Protein AF-A0ABC9TY49-F1 (afdb_monomer_lite)

Radius of gyration: 17.92 Å; chains: 1; bounding box: 38×23×44 Å

InterPro domains:
  IPR001387 Cro/C1-type, helix-turn-helix domain [PF01381] (5-41)
  IPR001387 Cro/C1-type, helix-turn-helix domain [PS50943] (8-41)
  IPR001387 Cro/C1-type,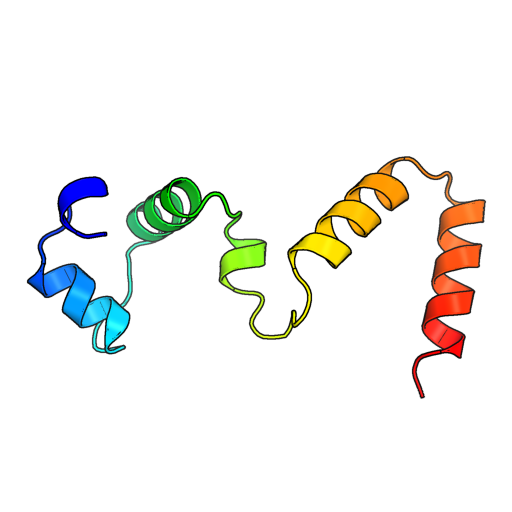 helix-turn-helix domain [cd00093] (5-41)
  IPR010982 Lambda repressor-like, DNA-binding domain superfamily [G3DSA:1.10.260.40] (1-78)
  IPR010982 Lambda repressor-like, DNA-binding domain superfamily [SSF47413] (4-46)

Structure (mmCIF, N/CA/C/O backbone):
data_AF-A0ABC9TY49-F1
#
_entry.id   AF-A0ABC9TY49-F1
#
loop_
_atom_site.group_PDB
_atom_site.id
_atom_site.type_symbol
_atom_site.label_atom_id
_atom_site.label_alt_id
_atom_site.label_comp_id
_atom_site.label_asym_id
_atom_site.label_entity_id
_atom_site.label_seq_id
_atom_site.pdbx_PDB_ins_code
_atom_site.Cartn_x
_atom_site.Cartn_y
_atom_site.Cartn_z
_atom_site.occupancy
_atom_site.B_iso_or_equiv
_atom_site.auth_seq_id
_atom_site.auth_comp_id
_atom_site.auth_asym_id
_atom_site.auth_atom_id
_atom_site.pdbx_PDB_model_num
ATOM 1 N N . MET A 1 1 ? 6.289 -8.972 -17.716 1.00 60.84 1 MET A N 1
ATOM 2 C CA . MET A 1 1 ? 6.794 -7.745 -17.063 1.00 60.84 1 MET A CA 1
ATOM 3 C C . MET A 1 1 ? 7.760 -6.978 -17.957 1.00 60.84 1 MET A C 1
ATOM 5 O O . MET A 1 1 ? 7.372 -5.916 -18.405 1.00 60.84 1 MET A O 1
ATOM 9 N N . SER A 1 2 ? 8.951 -7.498 -18.288 1.00 62.25 2 SER A N 1
ATOM 10 C CA . SER A 1 2 ? 10.020 -6.754 -19.002 1.00 62.25 2 SER A CA 1
ATOM 11 C C . SER A 1 2 ? 9.572 -5.912 -20.204 1.00 62.25 2 SER A C 1
ATOM 13 O O . SER A 1 2 ? 9.784 -4.702 -20.207 1.00 62.25 2 SER A O 1
ATOM 15 N N . LEU A 1 3 ? 8.887 -6.514 -21.179 1.00 62.53 3 LEU A N 1
ATOM 16 C CA . LEU A 1 3 ? 8.430 -5.810 -22.385 1.00 62.53 3 LEU A CA 1
ATOM 17 C C . LEU A 1 3 ? 7.356 -4.745 -22.107 1.00 62.53 3 LEU A C 1
ATOM 19 O O . LEU A 1 3 ? 7.325 -3.728 -22.792 1.00 62.53 3 LEU A O 1
ATOM 23 N N . SER A 1 4 ? 6.513 -4.951 -21.094 1.00 71.38 4 SER A N 1
ATOM 24 C CA . SER A 1 4 ? 5.402 -4.051 -20.761 1.00 71.38 4 SER A CA 1
ATOM 25 C C . SER A 1 4 ? 5.852 -2.781 -20.032 1.00 71.38 4 SER A C 1
ATOM 27 O O . SER A 1 4 ? 5.190 -1.760 -20.148 1.00 71.38 4 SER A O 1
ATOM 29 N N . ILE A 1 5 ? 6.982 -2.830 -19.314 1.00 74.69 5 ILE A N 1
ATOM 30 C CA . ILE A 1 5 ? 7.546 -1.680 -18.577 1.00 74.69 5 ILE A CA 1
ATOM 31 C C . ILE A 1 5 ? 8.828 -1.123 -19.219 1.00 74.69 5 ILE A C 1
ATOM 33 O O . ILE A 1 5 ? 9.575 -0.376 -18.588 1.00 74.69 5 ILE A O 1
ATOM 37 N N . GLY A 1 6 ? 9.116 -1.505 -20.470 1.00 80.31 6 GLY A N 1
ATOM 38 C CA . GLY A 1 6 ? 10.266 -0.999 -21.229 1.00 80.31 6 GLY A CA 1
ATOM 39 C C . GLY A 1 6 ? 11.632 -1.376 -20.643 1.00 80.31 6 GLY A C 1
ATOM 40 O O . GLY A 1 6 ? 12.634 -0.738 -20.959 1.00 80.31 6 GLY A O 1
ATOM 41 N N . GLN A 1 7 ? 11.687 -2.397 -19.785 1.00 84.44 7 GLN A N 1
ATOM 42 C CA . GLN A 1 7 ? 12.915 -2.862 -19.146 1.00 84.44 7 GLN A CA 1
ATOM 43 C C . GLN A 1 7 ? 13.444 -4.124 -19.826 1.00 84.44 7 GLN A C 1
ATOM 45 O O . GLN A 1 7 ? 12.687 -4.968 -20.302 1.00 84.44 7 GLN A O 1
ATOM 50 N N . SER A 1 8 ? 14.767 -4.299 -19.847 1.00 88.31 8 SER A N 1
ATOM 51 C CA . SER A 1 8 ? 15.353 -5.507 -20.433 1.00 88.31 8 SER A CA 1
ATOM 52 C C . SER A 1 8 ? 14.964 -6.764 -19.641 1.00 88.31 8 SER A C 1
ATOM 54 O O . SER A 1 8 ? 14.798 -6.730 -18.419 1.00 88.31 8 SER A O 1
ATOM 56 N N . ALA A 1 9 ? 14.855 -7.908 -20.324 1.00 86.88 9 ALA A N 1
ATOM 57 C CA . ALA A 1 9 ? 14.570 -9.185 -19.666 1.00 86.88 9 ALA A CA 1
ATOM 58 C C . ALA A 1 9 ? 15.631 -9.546 -18.611 1.00 86.88 9 ALA A C 1
ATOM 60 O O . ALA A 1 9 ? 15.289 -10.040 -17.542 1.00 86.88 9 ALA A O 1
ATOM 61 N N . GLY A 1 10 ? 16.906 -9.241 -18.882 1.00 90.38 10 GLY A N 1
ATOM 62 C CA . GLY A 1 10 ? 17.997 -9.454 -17.931 1.00 90.38 10 GLY A CA 1
ATOM 63 C C . GLY A 1 10 ? 17.867 -8.598 -16.670 1.00 90.38 10 GLY A C 1
ATOM 64 O O . GLY A 1 10 ? 18.123 -9.090 -15.574 1.00 90.38 10 GLY A O 1
ATOM 65 N N . TYR A 1 11 ? 17.415 -7.349 -16.810 1.00 88.75 11 TYR A N 1
ATOM 66 C CA . TYR A 1 11 ? 17.168 -6.466 -15.674 1.00 88.75 11 TYR A CA 1
ATOM 67 C C . TYR A 1 11 ? 16.024 -6.978 -14.791 1.00 88.75 11 TYR A C 1
ATOM 69 O O . TYR A 1 11 ? 16.208 -7.112 -13.585 1.00 88.75 11 TYR A O 1
ATOM 77 N N . ILE A 1 12 ? 14.881 -7.351 -15.380 1.00 88.62 12 ILE A N 1
ATOM 78 C CA . ILE A 1 12 ? 13.761 -7.927 -14.616 1.00 88.62 12 ILE A CA 1
ATOM 79 C C . ILE A 1 12 ? 14.160 -9.225 -13.926 1.00 88.62 12 ILE A C 1
ATOM 81 O O . ILE A 1 12 ? 13.911 -9.377 -12.736 1.00 88.62 12 ILE A O 1
ATOM 85 N N . ASN A 1 13 ? 14.870 -10.108 -14.627 1.00 89.81 13 ASN A N 1
ATOM 86 C CA . ASN A 1 13 ? 15.385 -11.343 -14.046 1.00 89.81 13 ASN A CA 1
ATOM 87 C C . ASN A 1 13 ? 16.311 -11.075 -12.842 1.00 89.81 13 ASN A C 1
ATOM 89 O O . ASN A 1 13 ? 16.279 -11.805 -11.851 1.00 89.81 13 ASN A O 1
ATOM 93 N N . ALA A 1 14 ? 17.129 -10.017 -12.895 1.00 92.00 14 ALA A N 1
ATOM 94 C CA . ALA A 1 14 ? 17.964 -9.614 -11.767 1.00 92.00 14 ALA A CA 1
ATOM 95 C C . ALA A 1 14 ? 17.131 -9.121 -10.573 1.00 92.00 14 ALA A C 1
ATOM 97 O O . ALA A 1 14 ? 17.466 -9.466 -9.440 1.00 92.00 14 ALA A O 1
ATOM 98 N N . LEU A 1 15 ? 16.049 -8.371 -10.810 1.00 90.12 15 LEU A N 1
ATOM 99 C CA . LEU A 1 15 ? 15.123 -7.945 -9.754 1.00 90.12 15 LEU A CA 1
ATOM 100 C C . LEU A 1 15 ? 14.398 -9.142 -9.121 1.00 90.12 15 LEU A C 1
ATOM 102 O O . LEU A 1 15 ? 14.449 -9.313 -7.905 1.00 90.12 15 LEU A O 1
ATOM 106 N N . GLU A 1 16 ? 13.796 -10.010 -9.938 1.00 86.81 16 GLU A N 1
ATOM 107 C CA . GLU A 1 16 ? 13.054 -11.199 -9.488 1.00 86.81 16 GLU A CA 1
ATOM 108 C C . GLU A 1 16 ? 13.931 -12.150 -8.660 1.00 86.81 16 GLU A C 1
ATOM 110 O O . GLU A 1 16 ? 13.482 -12.724 -7.670 1.00 86.81 16 GLU A O 1
ATOM 115 N N . ASN A 1 17 ? 15.214 -12.275 -9.017 1.00 92.06 17 ASN A N 1
ATOM 116 C CA . ASN A 1 17 ? 16.173 -13.118 -8.302 1.00 92.06 17 ASN A CA 1
ATOM 117 C C . ASN A 1 17 ? 16.938 -12.390 -7.189 1.00 92.06 17 ASN A C 1
ATOM 119 O O . ASN A 1 17 ? 17.936 -12.922 -6.699 1.00 92.06 17 ASN A O 1
ATOM 123 N N . LYS A 1 18 ? 16.508 -11.185 -6.788 1.00 89.06 18 LYS A N 1
ATOM 124 C CA . LYS A 1 18 ? 17.134 -10.393 -5.709 1.00 89.06 18 LYS A CA 1
ATOM 125 C C . LYS A 1 18 ? 18.620 -10.084 -5.955 1.00 89.06 18 LYS A C 1
ATOM 127 O O . LYS A 1 18 ? 19.388 -9.870 -5.021 1.00 89.06 18 LYS A O 1
ATOM 132 N N . LYS A 1 19 ? 19.038 -10.068 -7.223 1.00 93.56 19 LYS A N 1
ATOM 133 C CA . LYS A 1 19 ? 20.400 -9.738 -7.683 1.00 93.56 19 LYS A CA 1
ATOM 134 C C . LYS A 1 19 ? 20.538 -8.273 -8.107 1.00 93.56 19 LYS A C 1
ATOM 136 O O . LYS A 1 19 ? 21.592 -7.875 -8.594 1.00 93.56 19 LYS A O 1
ATOM 141 N N . GLY A 1 20 ? 19.488 -7.476 -7.930 1.00 88.12 20 GLY A N 1
ATOM 142 C CA . GLY A 1 20 ? 19.466 -6.041 -8.181 1.00 88.12 20 GLY A CA 1
ATOM 143 C C . GLY A 1 20 ? 18.316 -5.369 -7.436 1.00 88.12 20 GLY A C 1
ATOM 144 O O . GLY A 1 20 ? 17.401 -6.040 -6.963 1.00 88.12 20 GLY A O 1
ATOM 145 N N . MET A 1 21 ? 18.370 -4.042 -7.342 1.00 88.75 21 MET A N 1
ATOM 146 C CA . MET A 1 21 ? 17.290 -3.206 -6.813 1.00 88.75 21 MET A CA 1
ATOM 147 C C . MET A 1 21 ? 16.786 -2.263 -7.907 1.00 88.75 21 MET A C 1
ATOM 149 O O . MET A 1 21 ? 17.601 -1.760 -8.692 1.00 88.75 21 MET A O 1
ATOM 153 N N . PRO A 1 22 ? 15.470 -1.999 -7.976 1.00 90.44 22 PRO A N 1
ATOM 154 C CA . PRO A 1 22 ? 14.957 -0.998 -8.889 1.00 90.44 22 PRO A CA 1
ATOM 155 C C . PRO A 1 22 ? 15.374 0.405 -8.439 1.00 90.44 22 PRO A C 1
ATOM 157 O O . PRO A 1 22 ? 15.555 0.664 -7.249 1.00 90.44 22 PRO A O 1
ATOM 160 N N . SER A 1 23 ? 15.503 1.340 -9.385 1.00 91.25 23 SER A N 1
ATOM 161 C CA . SER A 1 23 ? 15.488 2.758 -9.013 1.00 91.25 23 SER A CA 1
ATOM 162 C C . SER A 1 23 ? 14.089 3.132 -8.516 1.00 91.25 23 SER A C 1
ATOM 164 O O . SER A 1 23 ? 13.113 2.455 -8.842 1.00 91.25 23 SER A O 1
ATOM 166 N N . LEU A 1 24 ? 13.960 4.236 -7.776 1.00 92.31 24 LEU A N 1
ATOM 167 C CA . LEU A 1 24 ? 12.653 4.684 -7.283 1.00 92.31 24 LEU A CA 1
ATOM 168 C C . LEU A 1 24 ? 11.651 4.935 -8.428 1.00 92.31 24 LEU A C 1
ATOM 170 O O . LEU A 1 24 ? 10.477 4.603 -8.315 1.00 92.31 24 LEU A O 1
ATOM 174 N N . THR A 1 25 ? 12.127 5.446 -9.565 1.00 91.75 25 THR A N 1
ATOM 175 C CA . THR A 1 25 ? 11.310 5.622 -10.773 1.00 91.75 25 THR A CA 1
ATOM 176 C C . THR A 1 25 ? 10.803 4.289 -11.318 1.00 91.75 25 THR A C 1
ATOM 178 O O . THR A 1 25 ? 9.625 4.159 -11.633 1.00 91.75 25 THR A O 1
ATOM 181 N N . VAL A 1 26 ? 11.677 3.281 -11.411 1.00 90.19 26 VAL A N 1
ATOM 182 C CA . VAL A 1 26 ? 11.286 1.950 -11.895 1.00 90.19 26 VAL A CA 1
ATOM 183 C C . VAL A 1 26 ? 10.330 1.272 -10.917 1.00 90.19 26 VAL A C 1
ATOM 185 O O . VAL A 1 26 ? 9.393 0.616 -11.356 1.00 90.19 26 VAL A O 1
ATOM 188 N N . LEU A 1 27 ? 10.518 1.467 -9.610 1.00 91.75 27 LEU A N 1
ATOM 189 C CA . LEU A 1 27 ? 9.586 0.979 -8.598 1.00 91.75 27 LEU A CA 1
ATOM 190 C C . LEU A 1 27 ? 8.173 1.534 -8.821 1.00 91.75 27 LEU A C 1
ATOM 192 O O . LEU A 1 27 ? 7.227 0.755 -8.811 1.00 91.75 27 LEU A O 1
ATOM 196 N N . PHE A 1 28 ? 8.018 2.841 -9.059 1.00 91.81 28 PHE A N 1
ATOM 197 C CA . PHE A 1 28 ? 6.695 3.417 -9.320 1.00 91.81 28 PHE A CA 1
ATOM 198 C C . PHE A 1 28 ? 6.048 2.853 -10.588 1.00 91.81 28 PHE A C 1
ATOM 200 O O . PHE A 1 28 ? 4.863 2.540 -10.557 1.00 91.81 28 PHE A O 1
ATOM 207 N N . TYR A 1 29 ? 6.819 2.624 -11.655 1.00 91.31 29 TYR A N 1
ATOM 208 C CA . TYR A 1 29 ? 6.293 1.953 -12.849 1.00 91.31 29 TYR A CA 1
ATOM 209 C C . TYR A 1 29 ? 5.880 0.501 -12.593 1.00 91.31 29 TYR A C 1
ATOM 211 O O . TYR A 1 29 ? 4.897 0.033 -13.158 1.00 91.31 29 TYR A O 1
ATOM 219 N N . ILE A 1 30 ? 6.616 -0.225 -11.748 1.00 89.50 30 ILE A N 1
ATOM 220 C CA . ILE A 1 30 ? 6.230 -1.578 -11.329 1.00 89.50 30 ILE A CA 1
ATOM 221 C C . ILE A 1 30 ? 4.915 -1.532 -10.540 1.00 89.50 30 ILE A C 1
ATOM 223 O O . ILE A 1 30 ? 4.034 -2.342 -10.805 1.00 89.50 30 ILE A O 1
ATOM 227 N N . CYS A 1 31 ? 4.777 -0.583 -9.611 1.00 90.38 31 CYS A N 1
ATOM 228 C CA . CYS A 1 31 ? 3.564 -0.394 -8.815 1.00 90.38 31 CYS A CA 1
ATOM 229 C C . CYS A 1 31 ? 2.349 -0.097 -9.712 1.00 90.38 31 CYS A C 1
ATOM 231 O O . CYS A 1 31 ? 1.337 -0.780 -9.609 1.00 90.38 31 CYS A O 1
ATOM 233 N N . GLU A 1 32 ? 2.486 0.836 -10.660 1.00 89.31 32 GLU A N 1
ATOM 234 C CA . GLU A 1 32 ? 1.442 1.168 -11.642 1.00 89.31 32 GLU A CA 1
ATOM 235 C C . GLU A 1 32 ? 1.065 -0.039 -12.514 1.00 89.31 32 GLU A C 1
ATOM 237 O O . GLU A 1 32 ? -0.112 -0.312 -12.726 1.00 89.31 32 GLU A O 1
ATOM 242 N N . TYR A 1 33 ? 2.052 -0.812 -12.979 1.00 87.69 33 TYR A N 1
ATOM 243 C CA . TYR A 1 33 ? 1.804 -2.015 -13.778 1.00 87.69 33 TYR A CA 1
ATOM 244 C C . TYR A 1 33 ? 1.036 -3.102 -13.009 1.00 87.69 33 TYR A C 1
ATOM 246 O O . TYR A 1 33 ? 0.268 -3.854 -13.608 1.00 87.69 33 TYR A O 1
ATOM 254 N N . LEU A 1 34 ? 1.278 -3.220 -11.703 1.00 85.62 34 LEU A N 1
ATOM 255 C CA . LEU A 1 34 ? 0.621 -4.192 -10.827 1.00 85.62 34 LEU A CA 1
ATOM 256 C C . LEU A 1 34 ? -0.709 -3.683 -10.253 1.00 85.62 34 LEU A C 1
ATOM 258 O O . LEU A 1 34 ? -1.372 -4.451 -9.562 1.00 85.62 34 LEU A O 1
ATOM 262 N N . ASP A 1 35 ? -1.083 -2.433 -10.541 1.00 83.94 35 ASP A N 1
ATOM 263 C CA . ASP A 1 35 ? -2.237 -1.735 -9.962 1.00 83.94 35 ASP A CA 1
ATOM 264 C C . ASP A 1 35 ? -2.213 -1.717 -8.422 1.00 83.94 35 ASP A C 1
ATOM 266 O O . ASP A 1 35 ? -3.201 -1.987 -7.745 1.00 83.94 35 ASP A O 1
ATOM 270 N N . VAL A 1 36 ? -1.034 -1.428 -7.859 1.00 86.12 36 VAL A N 1
ATOM 271 C CA . VAL A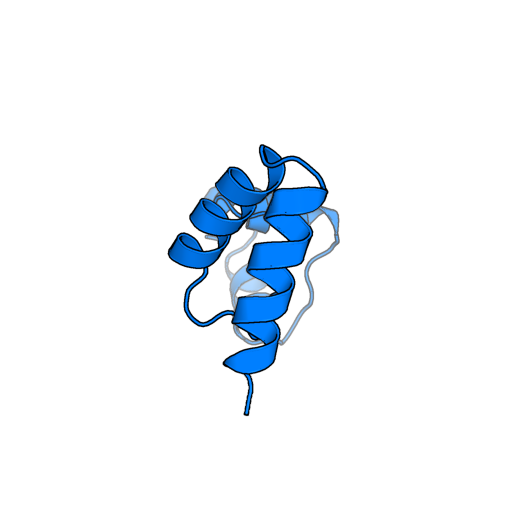 1 36 ? -0.818 -1.286 -6.412 1.00 86.12 36 VAL A CA 1
ATOM 272 C C . VAL A 1 36 ? -0.112 0.026 -6.102 1.00 86.12 36 VAL A C 1
ATOM 274 O O . VAL A 1 36 ? 0.650 0.568 -6.903 1.00 86.12 36 VAL A O 1
ATOM 277 N N . THR A 1 37 ? -0.302 0.539 -4.896 1.00 89.06 37 THR A N 1
ATOM 278 C CA . THR A 1 37 ? 0.511 1.622 -4.349 1.00 89.06 37 THR A CA 1
ATOM 279 C C . THR A 1 37 ? 1.864 1.094 -3.854 1.00 89.06 37 THR A C 1
ATOM 281 O O . THR A 1 37 ? 1.997 -0.080 -3.499 1.00 89.06 37 THR A O 1
ATOM 284 N N . PRO A 1 38 ? 2.887 1.958 -3.721 1.00 91.12 38 PRO A N 1
ATOM 285 C CA . PRO A 1 38 ? 4.158 1.572 -3.107 1.00 91.12 38 PRO A CA 1
ATOM 286 C C . PRO A 1 38 ? 4.005 1.022 -1.686 1.00 91.12 38 PRO A C 1
ATOM 288 O O . PRO A 1 38 ? 4.782 0.169 -1.278 1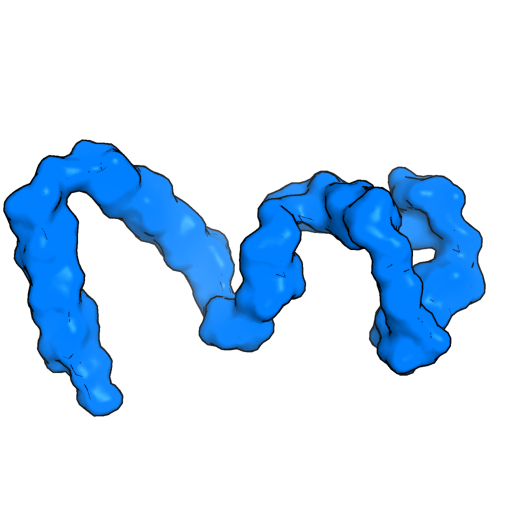.00 91.12 38 PRO A O 1
ATOM 291 N N . SER A 1 39 ? 3.015 1.509 -0.928 1.00 89.12 39 SER A N 1
ATOM 292 C CA . SER A 1 39 ? 2.759 1.017 0.428 1.00 89.12 39 SER A CA 1
ATOM 293 C C . SER A 1 39 ? 2.329 -0.446 0.407 1.00 89.12 39 SER A C 1
ATOM 295 O O . SER A 1 39 ? 2.852 -1.230 1.186 1.00 89.12 39 SER A O 1
ATOM 297 N N . GLU A 1 40 ? 1.416 -0.809 -0.494 1.00 86.06 40 GLU A N 1
ATOM 298 C CA . GLU A 1 40 ? 0.946 -2.190 -0.660 1.00 86.06 40 GLU A CA 1
ATOM 299 C C . GLU A 1 40 ? 2.036 -3.090 -1.240 1.00 86.06 40 GLU A C 1
ATOM 301 O O . GLU A 1 40 ? 2.185 -4.228 -0.811 1.00 86.06 40 GLU A O 1
ATOM 306 N N . PHE A 1 41 ? 2.855 -2.571 -2.163 1.00 87.62 41 PHE A N 1
ATOM 307 C CA . PHE A 1 41 ? 3.982 -3.315 -2.729 1.00 87.62 41 PHE A CA 1
ATOM 308 C C . PHE A 1 41 ? 4.973 -3.799 -1.655 1.00 87.62 41 PHE A C 1
ATOM 310 O O . PHE A 1 41 ? 5.552 -4.875 -1.790 1.00 87.62 41 PHE A O 1
ATOM 317 N N . PHE A 1 42 ? 5.174 -3.016 -0.590 1.00 88.31 42 PHE A N 1
ATOM 318 C CA . PHE A 1 42 ? 6.060 -3.369 0.524 1.00 88.31 42 PHE A CA 1
ATOM 319 C C . PHE A 1 42 ? 5.345 -4.024 1.714 1.00 88.31 42 PHE A C 1
ATOM 321 O O . PHE A 1 42 ? 5.989 -4.307 2.726 1.00 88.31 42 PHE A O 1
ATOM 328 N N . ASP A 1 43 ? 4.039 -4.271 1.623 1.00 87.50 43 ASP A N 1
ATOM 329 C CA . ASP A 1 43 ? 3.254 -4.839 2.716 1.00 87.50 43 ASP A CA 1
ATOM 330 C C . ASP A 1 43 ? 3.367 -6.374 2.760 1.00 87.50 43 ASP A C 1
ATOM 332 O O . ASP A 1 43 ? 2.426 -7.114 2.478 1.00 87.50 43 ASP A O 1
ATOM 336 N N . GLU A 1 44 ? 4.551 -6.875 3.128 1.00 81.44 44 GLU A N 1
ATOM 337 C CA . GLU A 1 44 ? 4.826 -8.320 3.228 1.00 81.44 44 GLU A CA 1
ATOM 338 C C . GLU A 1 44 ? 3.975 -9.031 4.304 1.00 81.44 44 GLU A C 1
ATOM 340 O O . GLU A 1 44 ? 3.869 -10.258 4.307 1.00 81.44 44 GLU A O 1
ATOM 345 N N . GLY A 1 45 ? 3.386 -8.276 5.240 1.00 82.69 45 GLY A N 1
ATOM 346 C CA . GLY A 1 45 ? 2.599 -8.802 6.359 1.00 82.69 45 GLY A CA 1
ATOM 347 C C . GLY A 1 45 ? 1.111 -8.985 6.059 1.00 82.69 45 GLY A C 1
ATOM 348 O O . GLY A 1 45 ? 0.374 -9.490 6.911 1.00 82.69 45 GLY A O 1
ATOM 349 N N . ASN A 1 46 ? 0.654 -8.576 4.879 1.00 82.69 46 ASN A N 1
ATOM 350 C CA . ASN A 1 46 ? -0.757 -8.532 4.540 1.00 82.69 46 ASN A CA 1
ATOM 351 C C . ASN A 1 4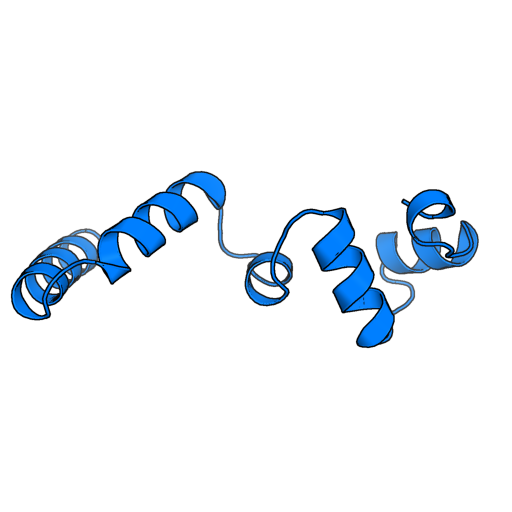6 ? -1.206 -9.782 3.780 1.00 82.69 46 ASN A C 1
ATOM 353 O O . ASN A 1 46 ? -1.050 -9.904 2.568 1.00 82.69 46 ASN A O 1
ATOM 357 N N . GLY A 1 47 ? -1.790 -10.728 4.518 1.00 82.62 47 GLY A N 1
ATOM 358 C CA . GLY A 1 47 ? -2.321 -11.971 3.952 1.00 82.62 47 GLY A CA 1
ATOM 359 C C . GLY A 1 47 ? -3.640 -11.822 3.185 1.00 82.62 47 GLY A C 1
ATOM 360 O O . GLY A 1 47 ? -4.035 -12.767 2.509 1.00 82.62 47 GLY A O 1
ATOM 361 N N . TYR A 1 48 ? -4.317 -10.672 3.292 1.00 84.50 48 TYR A N 1
ATOM 362 C CA . TYR A 1 48 ? -5.648 -10.428 2.720 1.00 84.50 48 TYR A CA 1
ATOM 363 C C . TYR A 1 48 ? -5.754 -8.995 2.162 1.00 84.50 48 TYR A C 1
ATOM 365 O O . TYR A 1 48 ? -6.551 -8.193 2.654 1.00 84.50 48 TYR A O 1
ATOM 373 N N . PRO A 1 49 ? -4.931 -8.633 1.158 1.00 81.38 49 PRO A N 1
ATOM 374 C CA . PRO A 1 49 ? -4.792 -7.245 0.719 1.00 81.38 49 PRO A CA 1
ATOM 375 C C . PRO A 1 49 ? -6.084 -6.657 0.150 1.00 81.38 49 PRO A C 1
ATOM 377 O O . PRO A 1 49 ? -6.435 -5.532 0.492 1.00 81.38 49 PRO A O 1
ATOM 380 N N . SER A 1 50 ? -6.833 -7.431 -0.642 1.00 81.50 50 SER A N 1
ATOM 381 C CA . SER A 1 50 ? -8.114 -6.981 -1.202 1.00 81.50 50 SER A CA 1
ATOM 382 C C . SER A 1 50 ? -9.138 -6.671 -0.107 1.00 81.50 50 SER A C 1
ATOM 384 O O . SER A 1 50 ? -9.752 -5.608 -0.131 1.00 81.50 50 SER A O 1
ATOM 386 N N . ASP A 1 51 ? -9.292 -7.573 0.868 1.00 86.00 51 ASP A N 1
ATOM 387 C CA . ASP A 1 51 ? -10.256 -7.412 1.959 1.00 86.00 51 ASP A CA 1
ATOM 388 C C . ASP A 1 51 ? -9.886 -6.231 2.869 1.00 86.00 51 ASP A C 1
ATOM 390 O O . ASP A 1 51 ? -10.745 -5.444 3.265 1.00 86.00 51 ASP A O 1
ATOM 394 N N . LEU A 1 52 ? -8.595 -6.073 3.196 1.00 88.19 52 LEU A N 1
ATOM 395 C CA . LEU A 1 52 ? -8.144 -4.952 4.022 1.00 88.19 52 LEU A CA 1
ATOM 396 C C . LEU A 1 52 ? -8.318 -3.607 3.319 1.00 88.19 52 LEU A C 1
ATOM 398 O O . LEU A 1 52 ? -8.677 -2.643 3.990 1.00 88.19 52 LEU A O 1
ATOM 402 N N . ASN A 1 53 ? -8.100 -3.531 2.007 1.00 85.38 53 ASN A N 1
ATOM 403 C CA . ASN A 1 53 ? -8.297 -2.295 1.256 1.00 85.38 53 ASN A CA 1
ATOM 404 C C . ASN A 1 53 ? -9.753 -1.839 1.267 1.00 85.38 53 ASN A C 1
ATOM 406 O O . ASN A 1 53 ? -10.016 -0.681 1.583 1.00 85.38 53 ASN A O 1
ATOM 410 N N . GLU A 1 54 ? -10.692 -2.744 0.987 1.00 88.00 54 GLU A N 1
ATOM 411 C CA . GLU A 1 54 ? -12.126 -2.433 1.018 1.00 88.00 54 GLU A CA 1
ATOM 412 C C . GLU A 1 54 ? -12.548 -1.936 2.408 1.00 88.00 54 GLU A C 1
ATOM 414 O O . GLU A 1 54 ? -13.148 -0.868 2.544 1.00 88.00 54 GLU A O 1
ATOM 419 N N . ILE A 1 55 ? -12.119 -2.639 3.462 1.00 92.44 55 ILE A N 1
ATOM 420 C CA . ILE A 1 55 ? -12.391 -2.237 4.846 1.00 92.44 55 ILE A CA 1
ATOM 421 C C . ILE A 1 55 ? -11.768 -0.872 5.158 1.00 92.44 55 ILE A C 1
ATOM 423 O O . ILE A 1 55 ? -12.410 -0.033 5.786 1.00 92.44 55 ILE A O 1
ATOM 427 N N . VAL A 1 56 ? -10.513 -0.627 4.771 1.00 90.94 56 VAL A N 1
ATOM 428 C CA . VAL A 1 56 ? -9.838 0.651 5.038 1.00 90.94 56 VAL A CA 1
ATOM 429 C C . VAL A 1 56 ? -10.573 1.803 4.363 1.00 90.94 56 VAL A C 1
ATOM 431 O O . VAL A 1 56 ? -10.766 2.832 5.013 1.00 90.94 56 VAL A O 1
ATOM 434 N N . GLU A 1 57 ? -11.014 1.637 3.117 1.00 91.75 57 GLU A N 1
ATOM 435 C CA . GLU A 1 57 ? -11.793 2.657 2.413 1.00 91.75 57 GLU A CA 1
ATOM 436 C C . GLU A 1 57 ? -13.125 2.942 3.119 1.00 91.75 57 GLU A C 1
ATOM 438 O O . GLU A 1 57 ? -13.416 4.103 3.418 1.00 91.75 57 GLU A O 1
ATOM 443 N N . ASP A 1 58 ? -13.865 1.914 3.538 1.00 94.56 58 ASP A N 1
ATOM 444 C CA . ASP A 1 58 ? -15.083 2.093 4.338 1.00 94.56 58 ASP A CA 1
ATOM 445 C C . ASP A 1 58 ? -14.810 2.843 5.655 1.00 94.56 58 ASP A C 1
ATOM 447 O O . ASP A 1 58 ? -15.548 3.757 6.046 1.00 94.56 58 ASP A O 1
ATOM 451 N N . LEU A 1 59 ? -13.711 2.509 6.343 1.00 95.44 59 LEU A N 1
ATOM 452 C CA . LEU A 1 59 ? -13.319 3.150 7.600 1.00 95.44 59 LEU A CA 1
ATOM 453 C C . LEU A 1 59 ? -12.980 4.640 7.431 1.00 95.44 59 LEU A C 1
ATOM 455 O O . LEU A 1 59 ? -13.194 5.407 8.376 1.00 95.44 59 LEU A O 1
ATOM 459 N N . ARG A 1 60 ? -12.488 5.079 6.261 1.00 94.06 60 ARG A N 1
ATOM 460 C CA . ARG A 1 60 ? -12.183 6.501 5.984 1.00 94.06 60 ARG A CA 1
ATOM 461 C C . ARG A 1 60 ? -13.426 7.387 6.011 1.00 94.06 60 ARG A C 1
ATOM 463 O O . ARG A 1 60 ? -13.309 8.583 6.282 1.00 94.06 60 ARG A O 1
ATOM 470 N N . HIS A 1 61 ? -14.601 6.819 5.754 1.00 95.88 61 HIS A N 1
ATOM 471 C CA . HIS A 1 61 ? -15.869 7.546 5.726 1.00 95.88 61 HIS A CA 1
ATOM 472 C C . HIS A 1 61 ? -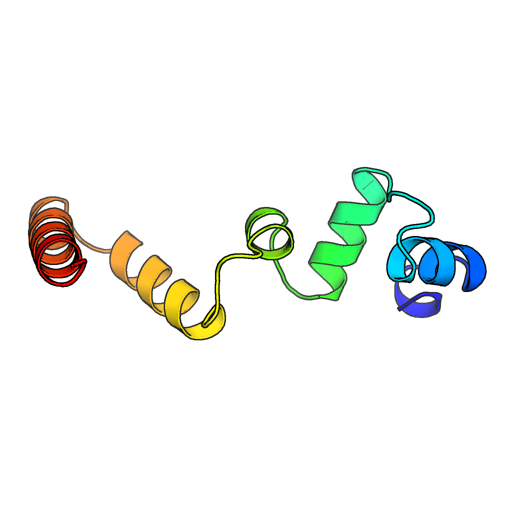16.554 7.643 7.096 1.00 95.88 61 HIS A C 1
ATOM 474 O O . HIS A 1 61 ? -17.551 8.354 7.249 1.00 95.88 61 HIS A O 1
ATOM 480 N N . LEU A 1 62 ? -16.025 6.961 8.114 1.00 96.19 62 LEU A N 1
ATOM 481 C CA . LEU A 1 62 ? -16.602 6.970 9.451 1.00 96.19 62 LEU A CA 1
ATOM 482 C C . LEU A 1 62 ? -16.224 8.220 10.245 1.00 96.19 62 LEU A C 1
ATOM 484 O O . LEU A 1 62 ? -15.126 8.768 10.153 1.00 96.19 62 LEU A O 1
ATOM 488 N N . ASN A 1 63 ? -17.133 8.631 11.130 1.00 97.19 63 ASN A N 1
ATOM 489 C CA . ASN A 1 63 ? -16.803 9.634 12.132 1.00 97.19 63 ASN A CA 1
ATOM 490 C C . ASN A 1 63 ? -15.878 9.054 13.218 1.00 97.19 63 ASN A C 1
ATOM 492 O O . ASN A 1 63 ? -15.778 7.841 13.430 1.00 97.19 63 ASN A O 1
ATOM 496 N N . ARG A 1 64 ? -15.240 9.955 13.970 1.00 96.25 64 ARG A N 1
ATOM 497 C CA . ARG A 1 64 ? -14.259 9.591 14.998 1.00 96.25 64 ARG A CA 1
ATOM 498 C C . ARG A 1 64 ? -14.810 8.638 16.063 1.00 96.25 64 ARG A C 1
ATOM 500 O O . ARG A 1 64 ? -14.060 7.790 16.539 1.00 96.25 64 ARG A O 1
ATOM 507 N N . SER A 1 65 ? -16.083 8.771 16.442 1.00 97.56 65 SER A N 1
ATOM 508 C CA . SER A 1 65 ? -16.680 7.926 17.480 1.00 97.56 65 SER A CA 1
ATOM 509 C C . SER A 1 65 ? -16.835 6.485 17.001 1.00 97.56 65 SER A C 1
ATOM 511 O O . SER A 1 65 ? -16.425 5.571 17.710 1.00 97.56 65 SER A O 1
ATOM 513 N N . TYR A 1 66 ? -17.370 6.272 15.795 1.00 96.94 66 TYR A N 1
ATOM 514 C CA . TYR A 1 66 ? -17.502 4.926 15.233 1.00 96.94 66 TYR A CA 1
ATOM 515 C C . TYR A 1 66 ? -16.139 4.283 14.972 1.00 96.94 66 TYR A C 1
ATOM 517 O O . TYR A 1 66 ? -15.939 3.117 15.311 1.00 96.94 66 TYR A O 1
ATOM 525 N N . LEU A 1 67 ? -15.170 5.056 14.471 1.00 97.12 67 LEU A N 1
ATOM 526 C CA . LEU A 1 67 ? -13.808 4.569 14.256 1.00 97.12 67 LEU A CA 1
ATOM 527 C C . LEU A 1 67 ? -13.152 4.093 15.567 1.00 97.12 67 LEU A C 1
ATOM 529 O O . LEU A 1 67 ? -12.494 3.053 15.597 1.00 97.12 67 LEU A O 1
ATOM 533 N N . GLN A 1 68 ? -13.367 4.808 16.679 1.00 96.94 68 GLN A N 1
ATOM 534 C CA . GLN A 1 68 ? -12.886 4.394 18.003 1.00 96.94 68 GLN A CA 1
ATOM 535 C C . GLN A 1 68 ? -13.569 3.117 18.508 1.00 96.94 68 GLN A C 1
ATOM 537 O O . GLN A 1 68 ? -12.894 2.247 19.070 1.00 96.94 68 GLN A O 1
ATOM 542 N N . SER A 1 69 ? -14.882 2.981 18.303 1.00 97.25 69 SER A N 1
ATOM 543 C CA . SER A 1 69 ? -15.625 1.771 18.667 1.00 97.25 69 SER A CA 1
ATOM 544 C C . SER A 1 69 ? -15.092 0.547 17.923 1.00 97.25 69 SER A C 1
ATOM 546 O O . SER A 1 69 ? -14.756 -0.452 18.558 1.00 97.25 69 SER A O 1
ATOM 548 N N . ILE A 1 70 ? -14.918 0.645 16.602 1.00 96.25 70 ILE A N 1
ATOM 549 C CA . ILE A 1 70 ? -14.354 -0.436 15.781 1.00 96.25 70 ILE A CA 1
ATOM 550 C C . ILE A 1 70 ? -12.920 -0.754 16.214 1.00 96.25 70 ILE A C 1
ATOM 552 O O . ILE A 1 70 ? -12.585 -1.916 16.441 1.00 96.25 70 ILE A O 1
ATOM 556 N N . GLY A 1 71 ? -12.086 0.269 16.425 1.00 95.44 71 GLY A N 1
ATOM 557 C CA . GLY A 1 71 ? -10.718 0.079 16.908 1.00 95.44 71 GLY A CA 1
ATOM 558 C C . GLY A 1 71 ? -10.647 -0.652 18.254 1.00 95.44 71 GLY A C 1
ATOM 559 O O . GLY A 1 71 ? -9.712 -1.415 18.495 1.00 95.44 71 GLY A O 1
ATOM 560 N N . SER A 1 72 ? -11.641 -0.460 19.122 1.00 96.19 72 SER A N 1
ATOM 561 C CA . SER A 1 72 ? -11.733 -1.154 20.413 1.00 96.19 72 SER A CA 1
ATOM 562 C C . SER A 1 72 ? -12.090 -2.632 20.237 1.00 96.19 72 SER A C 1
ATOM 564 O O . SER A 1 72 ? -11.484 -3.483 20.886 1.00 96.19 72 SER A O 1
ATOM 566 N N . ILE A 1 73 ? -13.006 -2.945 19.313 1.00 96.44 73 ILE A N 1
ATOM 567 C CA . ILE A 1 73 ? -13.367 -4.324 18.955 1.00 96.44 73 ILE A CA 1
ATOM 568 C C . ILE A 1 73 ? -12.147 -5.065 18.396 1.00 96.44 73 ILE A C 1
ATOM 570 O O . ILE A 1 73 ? -11.793 -6.125 18.906 1.00 96.44 73 ILE A O 1
ATOM 574 N N . ILE A 1 74 ? -11.448 -4.481 17.414 1.00 94.94 74 ILE A N 1
ATOM 575 C CA . ILE A 1 74 ? -10.254 -5.088 16.798 1.00 94.94 74 ILE A CA 1
ATOM 576 C C . ILE A 1 74 ? -9.178 -5.378 1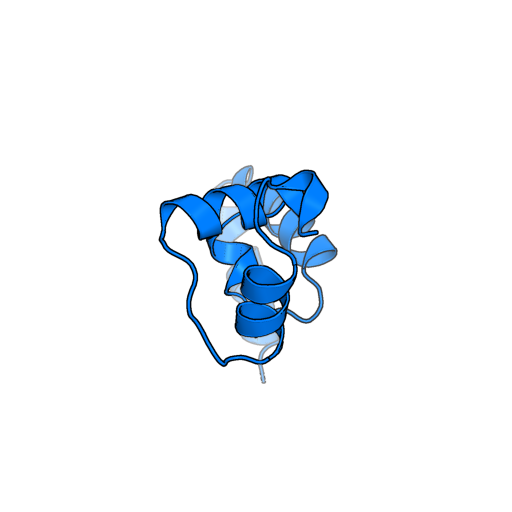7.854 1.00 94.94 74 ILE A C 1
ATOM 578 O O . ILE A 1 74 ? -8.596 -6.464 17.872 1.00 94.94 74 ILE A O 1
ATOM 582 N N . LYS A 1 75 ? -8.925 -4.434 18.771 1.00 95.00 75 LYS A N 1
ATOM 583 C CA . LYS A 1 75 ? -7.965 -4.630 19.869 1.00 95.00 75 LYS A CA 1
ATOM 584 C C . LYS A 1 75 ? -8.371 -5.760 20.813 1.00 95.00 75 LYS A C 1
ATOM 586 O O . LYS A 1 75 ? -7.492 -6.471 21.274 1.00 95.00 75 LYS A O 1
ATOM 591 N N . GLY A 1 76 ? -9.666 -5.933 21.080 1.00 95.75 76 GLY A N 1
ATOM 592 C CA . GLY A 1 76 ? -10.170 -7.041 21.894 1.00 95.75 76 GLY A CA 1
ATOM 593 C C . GLY A 1 76 ? -10.023 -8.415 21.229 1.00 95.75 76 GLY A C 1
ATOM 594 O O . GLY A 1 76 ? -9.933 -9.421 21.927 1.00 95.75 76 GLY A O 1
ATOM 595 N N . LEU A 1 77 ? -9.978 -8.464 19.893 1.00 94.00 77 LEU A N 1
ATOM 596 C CA . LEU A 1 77 ? -9.799 -9.700 19.121 1.00 94.00 77 LEU A CA 1
ATOM 597 C C . LEU A 1 77 ? -8.328 -10.107 18.961 1.00 94.00 77 LEU A C 1
ATOM 599 O O . LEU A 1 77 ? -8.037 -11.294 18.814 1.00 94.00 77 LEU A O 1
ATOM 603 N N . ARG A 1 78 ? -7.398 -9.147 19.010 1.00 86.06 78 ARG A N 1
ATOM 604 C CA . ARG A 1 78 ? -5.954 -9.413 19.062 1.00 86.06 78 ARG A CA 1
ATOM 605 C C . ARG A 1 78 ? -5.595 -10.021 20.421 1.00 86.06 78 ARG A C 1
ATOM 607 O O . ARG A 1 78 ? -5.470 -9.294 21.403 1.00 86.06 78 ARG A O 1
ATOM 614 N N . ARG A 1 79 ? -5.452 -11.347 20.464 1.00 59.44 79 ARG A N 1
ATOM 615 C CA . ARG A 1 79 ? -4.807 -12.058 21.577 1.00 59.44 79 ARG A CA 1
ATOM 616 C C . ARG A 1 79 ? -3.296 -11.899 21.517 1.00 59.44 79 ARG A C 1
ATOM 618 O O . ARG A 1 79 ? -2.759 -11.938 20.388 1.00 59.44 79 ARG A O 1
#

Organism: NCBI:txid411472

Sequence (79 aa):
MSLSIGQSAGYINALENKKGMPSLTVLFYICEYLDVTPSEFFDEGNGYPSDLNEIVEDLRHLNRSYLQSIGSIIKGLRR

pLDDT: mean 88.31, std 8.1, range [59.44, 97.56]

Foldseek 3Di:
DQVVLVHDPVVVVCVVVVVDDDDPVSLVSVCVVVVHDPVVVPCPPDPDVPVVVVVVVVLVPDDPVVNVVVVVVVVVVPD

Secondary structure (DSSP, 8-state):
-TTTTT--HHHHHHHHTTS----HHHHHHHHHHHT--HHHHT-TT-S-HHHHHHHHHHHHTS-HHHHHHHHHHHHHH--